Protein AF-L8PD02-F1 (afdb_monomer_lite)

Sequence (165 aa):
MGPILPDPQAPAVPRAPHFVEQKRDGHPTTLGAASGAVAGLGALVIGLAAGVIGTLLIGVFATATMTGGAEGLLHGGGLPQVGKQLVAVVAVAAYVFLVTYGIGKVVDRILGFRAGEEQEQTGLDLTVHAESAYDHGVLGHGAPVTATSSVPSSVPAPQKVKKQA

Secondary structure (DSSP, 8-state):
----PPPTT---------SSSS----S--HHHHHHHHHHHHHHHHHHHHHHHHHHHHHHHH--HHHHTS---GGGT--HHHHHHHHHHHHHHHHHHHHHHHHHHHHHHHHT-SSPPHHHHHH-HHHHHS---SS------S-S-------PPP----PPPP----

InterPro domains:
  IPR001905 Ammonium transporter [PTHR43029] (49-136)
  IPR024041 Ammonium transporter AmtB-like domain [PF00909] (44-134)
  IPR029020 Ammonium/urea transporter [G3DSA:1.10.3430.10] (36-142)

Organism: NCBI:txid1160705

Structure (mmCIF, N/CA/C/O backbone):
data_AF-L8PD02-F1
#
_entry.id   AF-L8PD02-F1
#
loop_
_atom_site.group_PDB
_atom_site.id
_atom_site.type_symbol
_atom_site.label_atom_id
_atom_site.label_alt_id
_atom_site.label_comp_id
_atom_site.label_asym_id
_atom_site.label_entity_id
_atom_site.label_seq_id
_atom_site.pdbx_PDB_ins_code
_atom_site.Cartn_x
_atom_site.Cartn_y
_atom_site.Cartn_z
_atom_site.occupancy
_atom_site.B_iso_or_equiv
_atom_site.auth_seq_id
_atom_site.auth_comp_id
_atom_site.auth_asym_id
_atom_site.auth_atom_id
_atom_site.pdbx_PDB_model_num
ATOM 1 N N . MET A 1 1 ? 25.983 -42.325 40.979 1.00 52.28 1 MET A N 1
ATOM 2 C CA . MET A 1 1 ? 25.455 -40.997 40.598 1.00 52.28 1 MET A CA 1
ATOM 3 C C . MET A 1 1 ? 25.918 -39.997 41.644 1.00 52.28 1 MET A C 1
ATOM 5 O O . MET A 1 1 ? 25.349 -39.966 42.724 1.00 52.28 1 MET A O 1
ATOM 9 N N . GLY A 1 2 ? 27.0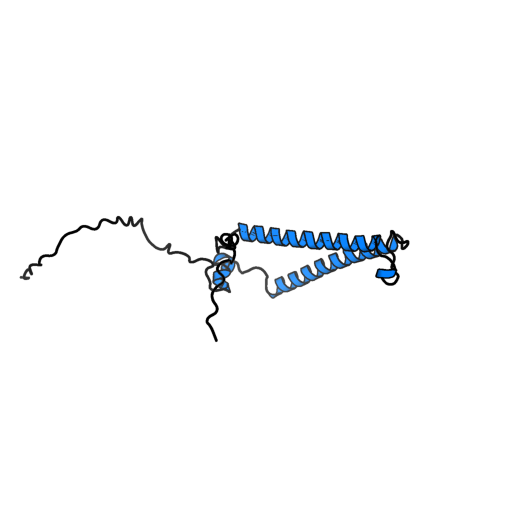30 -39.303 41.389 1.00 55.62 2 GLY A N 1
ATOM 10 C CA . GLY A 1 2 ? 27.553 -38.284 42.306 1.00 55.62 2 GLY A CA 1
ATOM 11 C C . GLY A 1 2 ? 26.839 -36.939 42.105 1.00 55.62 2 GLY A C 1
ATOM 12 O O . GLY A 1 2 ? 26.377 -36.682 40.992 1.00 55.62 2 GLY A O 1
ATOM 13 N N . PRO A 1 3 ? 26.716 -36.099 43.145 1.00 60.12 3 PRO A N 1
ATOM 14 C CA . PRO A 1 3 ? 26.108 -34.777 43.033 1.00 60.12 3 PRO A CA 1
ATOM 15 C C . PRO A 1 3 ? 26.985 -33.853 42.176 1.00 60.12 3 PRO A C 1
ATOM 17 O O . PRO A 1 3 ? 28.190 -33.742 42.393 1.00 60.12 3 PRO A O 1
ATOM 20 N N . ILE A 1 4 ? 26.368 -33.214 41.182 1.00 66.50 4 ILE A N 1
ATOM 21 C CA . ILE A 1 4 ? 26.998 -32.240 40.285 1.00 66.50 4 ILE A CA 1
ATOM 22 C C . ILE A 1 4 ? 27.331 -30.992 41.112 1.00 66.50 4 ILE A C 1
ATOM 24 O O . ILE A 1 4 ? 26.431 -30.324 41.620 1.00 66.50 4 ILE A O 1
ATOM 28 N N . LEU A 1 5 ? 28.621 -30.707 41.285 1.00 67.44 5 LEU A N 1
ATOM 29 C CA . LEU A 1 5 ? 29.104 -29.505 41.961 1.00 67.44 5 LEU A CA 1
ATOM 30 C C . LEU A 1 5 ? 28.867 -28.286 41.042 1.00 67.44 5 LEU A C 1
ATOM 32 O O . LEU A 1 5 ? 29.235 -28.359 39.868 1.00 67.44 5 LEU A O 1
ATOM 36 N N . PRO A 1 6 ? 28.256 -27.185 41.516 1.00 66.50 6 PRO A N 1
ATOM 37 C CA . PRO A 1 6 ? 28.093 -25.978 40.712 1.00 66.50 6 PRO A CA 1
ATOM 38 C C . PRO A 1 6 ? 29.453 -25.321 40.431 1.00 66.50 6 PRO A C 1
ATOM 40 O O . PRO A 1 6 ? 30.284 -25.184 41.328 1.00 66.50 6 PRO A O 1
ATOM 43 N N . ASP A 1 7 ? 29.668 -24.936 39.173 1.00 67.12 7 ASP A N 1
ATOM 44 C CA . ASP A 1 7 ? 30.895 -24.317 38.668 1.00 67.12 7 ASP A CA 1
ATOM 45 C C . ASP A 1 7 ? 31.157 -22.950 39.351 1.00 67.12 7 ASP A C 1
ATOM 47 O O . ASP A 1 7 ? 30.316 -22.050 39.254 1.00 67.12 7 ASP A O 1
ATOM 51 N N . PRO A 1 8 ? 32.292 -22.761 40.055 1.00 68.06 8 PRO A N 1
ATOM 52 C CA . PRO A 1 8 ? 32.606 -21.532 40.788 1.00 68.06 8 PRO A CA 1
ATOM 53 C C . PRO A 1 8 ? 33.051 -20.354 39.900 1.00 68.06 8 PRO A C 1
ATOM 55 O O . PRO A 1 8 ? 33.425 -19.312 40.439 1.00 68.06 8 PRO A O 1
ATOM 58 N N . GLN A 1 9 ? 33.049 -20.493 38.568 1.00 62.47 9 GLN A N 1
ATOM 59 C CA . GLN A 1 9 ? 33.562 -19.475 37.635 1.00 62.47 9 GLN A CA 1
ATOM 60 C C . GLN A 1 9 ? 32.537 -19.004 36.588 1.00 62.47 9 GLN A C 1
ATOM 62 O O . GLN A 1 9 ? 32.922 -18.432 35.568 1.00 62.47 9 GLN A O 1
ATOM 67 N N . ALA A 1 10 ? 31.231 -19.184 36.817 1.00 59.25 10 ALA A N 1
ATOM 68 C CA . ALA A 1 10 ? 30.231 -18.579 35.938 1.00 59.25 10 ALA A CA 1
ATOM 69 C C . ALA A 1 10 ? 30.314 -17.037 36.037 1.00 59.25 10 ALA A C 1
ATOM 71 O O . ALA A 1 10 ? 30.061 -16.486 37.114 1.00 59.25 10 ALA A O 1
ATOM 72 N N . PRO A 1 11 ? 30.667 -16.314 34.953 1.00 61.56 11 PRO A N 1
ATOM 73 C CA . PRO A 1 11 ? 30.726 -14.860 34.983 1.00 61.56 11 PRO A CA 1
ATOM 74 C C . PRO A 1 11 ? 29.336 -14.317 35.314 1.00 61.56 11 PRO A C 1
ATOM 76 O O . PRO A 1 11 ? 28.341 -14.705 34.699 1.00 61.56 11 PRO A O 1
ATOM 79 N N . ALA A 1 12 ? 29.265 -13.424 36.301 1.00 63.16 12 ALA A N 1
ATOM 80 C CA . ALA A 1 12 ? 28.044 -12.722 36.660 1.00 63.16 12 ALA A CA 1
ATOM 81 C C . ALA A 1 12 ? 27.591 -11.884 35.459 1.00 63.16 12 ALA A C 1
ATOM 83 O O . ALA A 1 12 ? 28.063 -10.769 35.265 1.00 63.16 12 ALA A O 1
ATOM 84 N N . VAL A 1 13 ? 26.708 -12.436 34.623 1.00 63.94 13 VAL A N 1
ATOM 85 C CA . VAL A 1 13 ? 26.063 -11.696 33.539 1.00 63.94 13 VAL A CA 1
ATOM 86 C C . VAL A 1 13 ? 25.201 -10.616 34.199 1.00 63.94 13 VAL A C 1
ATOM 88 O O . VAL A 1 13 ? 24.222 -10.966 34.870 1.00 63.94 13 VAL A O 1
ATOM 91 N N . PRO A 1 14 ? 25.520 -9.317 34.047 1.00 63.69 14 PRO A N 1
ATOM 92 C CA . PRO A 1 14 ? 24.643 -8.261 34.515 1.00 63.69 14 PRO A CA 1
ATOM 93 C C . PRO A 1 14 ? 23.396 -8.296 33.635 1.00 63.69 14 PRO A C 1
ATOM 95 O O . PRO A 1 14 ? 23.387 -7.827 32.497 1.00 63.69 14 PRO A O 1
ATOM 98 N N . ARG A 1 15 ? 22.333 -8.920 34.147 1.00 63.09 15 ARG A N 1
ATOM 99 C CA . ARG A 1 15 ? 21.015 -8.906 33.519 1.00 63.09 15 ARG A CA 1
ATOM 100 C C . ARG A 1 15 ? 20.469 -7.492 33.688 1.00 63.09 15 ARG A C 1
ATOM 102 O O . ARG A 1 15 ? 19.822 -7.185 34.683 1.00 63.09 15 ARG A O 1
ATOM 109 N N . ALA A 1 16 ? 20.834 -6.612 32.764 1.00 52.19 16 ALA A N 1
ATOM 110 C CA . ALA A 1 16 ? 20.419 -5.224 32.796 1.00 52.19 16 ALA A CA 1
ATOM 111 C C . ALA A 1 16 ? 18.889 -5.148 32.629 1.00 52.19 16 ALA A C 1
ATOM 113 O O . ALA A 1 16 ? 18.359 -5.632 31.623 1.00 52.19 16 ALA A O 1
ATOM 114 N N . PRO A 1 17 ? 18.152 -4.566 33.589 1.00 54.62 17 PRO A N 1
ATOM 115 C CA . PRO A 1 17 ? 16.719 -4.361 33.467 1.00 54.62 17 PRO A CA 1
ATOM 116 C C . PRO A 1 17 ? 16.459 -3.102 32.628 1.00 54.62 17 PRO A C 1
ATOM 118 O O . PRO A 1 17 ? 16.020 -2.084 33.145 1.00 54.62 17 PRO A O 1
ATOM 121 N N . HIS A 1 18 ? 16.740 -3.138 31.324 1.00 48.78 18 HIS A N 1
ATOM 122 C CA . HIS A 1 18 ? 16.383 -2.027 30.422 1.00 48.78 18 HIS A CA 1
ATOM 123 C C . HIS A 1 18 ? 15.032 -2.219 29.726 1.00 48.78 18 HIS A C 1
ATOM 125 O O . HIS A 1 18 ? 14.572 -1.333 29.018 1.00 48.78 18 HIS A O 1
ATOM 131 N N . PHE A 1 19 ? 14.365 -3.346 29.977 1.00 45.41 19 PHE A N 1
ATOM 132 C CA . PHE A 1 19 ? 12.998 -3.604 29.519 1.00 45.41 19 PHE A CA 1
ATOM 133 C C . PHE A 1 19 ? 11.935 -3.278 30.590 1.00 45.41 19 PHE A C 1
ATOM 135 O O . PHE A 1 19 ? 10.755 -3.546 30.397 1.00 45.41 19 PHE A O 1
ATOM 142 N N . VAL A 1 20 ? 12.344 -2.733 31.744 1.00 45.75 20 VAL A N 1
ATOM 143 C CA . VAL A 1 20 ? 11.503 -2.670 32.955 1.00 45.75 20 VAL A CA 1
ATOM 144 C C . VAL A 1 20 ? 10.598 -1.435 33.062 1.00 45.75 20 VAL A C 1
ATOM 146 O O . VAL A 1 20 ? 9.674 -1.470 33.859 1.00 45.75 20 VAL A O 1
ATOM 149 N N . GLU A 1 21 ? 10.722 -0.393 32.237 1.00 47.38 21 GLU A N 1
ATOM 150 C CA . GLU A 1 21 ? 10.014 0.869 32.537 1.00 47.38 21 GLU A CA 1
ATOM 151 C C . GLU A 1 21 ? 9.348 1.542 31.324 1.00 47.38 21 GLU A C 1
ATOM 153 O O . GLU A 1 21 ? 9.460 2.749 31.134 1.00 47.38 21 GLU A O 1
ATOM 158 N N . GLN A 1 22 ? 8.652 0.790 30.464 1.00 45.81 22 GLN A N 1
ATOM 159 C CA . GLN A 1 22 ? 7.885 1.405 29.364 1.00 45.81 22 GLN A CA 1
ATOM 160 C C . GLN A 1 22 ? 6.481 0.821 29.182 1.00 45.81 22 GLN A C 1
ATOM 162 O O . GLN A 1 22 ? 5.933 0.774 28.086 1.00 45.81 22 GLN A O 1
ATOM 167 N N . LYS A 1 23 ? 5.873 0.382 30.282 1.00 49.16 23 LYS A N 1
ATOM 168 C CA . LYS A 1 23 ? 4.425 0.167 30.357 1.00 49.16 23 LYS A CA 1
ATOM 169 C C . LYS A 1 23 ? 3.873 0.847 31.608 1.00 49.16 23 LYS A C 1
ATOM 171 O O . LYS A 1 23 ? 3.108 0.271 32.371 1.00 49.16 23 LYS A O 1
ATOM 176 N N . ARG A 1 24 ? 4.348 2.075 31.845 1.00 62.16 24 ARG A N 1
ATOM 177 C CA . ARG A 1 24 ? 3.670 3.029 32.716 1.00 62.16 24 ARG A CA 1
ATOM 178 C C . ARG A 1 24 ? 2.461 3.507 31.940 1.00 62.16 24 ARG A C 1
ATOM 180 O O . ARG A 1 24 ? 2.603 3.957 30.811 1.00 62.16 24 ARG A O 1
ATOM 187 N N . ASP A 1 25 ? 1.314 3.379 32.574 1.00 47.50 25 ASP A N 1
ATOM 188 C CA . ASP A 1 25 ? 0.051 3.955 32.164 1.00 47.50 25 ASP A CA 1
ATOM 189 C C . ASP A 1 25 ? -0.773 3.031 31.243 1.00 47.50 25 ASP A C 1
ATOM 191 O O . ASP A 1 25 ? -0.810 3.182 30.029 1.00 47.50 25 ASP A O 1
ATOM 195 N N . GLY A 1 26 ? -1.501 2.086 31.846 1.00 49.47 26 GLY A N 1
ATOM 196 C CA . GLY A 1 26 ? -2.585 1.319 31.215 1.00 49.47 26 GLY A CA 1
ATOM 197 C C . GLY A 1 26 ? -3.796 2.121 30.687 1.00 49.47 26 GLY A C 1
ATOM 198 O O . GLY A 1 26 ? -4.899 1.611 30.753 1.00 49.47 26 GLY A O 1
ATOM 199 N N . HIS A 1 27 ? -3.671 3.392 30.266 1.00 50.47 27 HIS A N 1
ATOM 200 C CA . HIS A 1 27 ? -4.781 4.281 29.822 1.00 50.47 27 HIS A CA 1
ATOM 201 C C . HIS A 1 27 ? -4.487 4.350 28.353 1.00 50.47 27 HIS A C 1
ATOM 203 O O . HIS A 1 27 ? -3.327 4.597 27.997 1.00 50.47 27 HIS A O 1
ATOM 209 N N . PRO A 1 28 ? -5.485 4.164 27.484 1.00 49.97 28 PRO A N 1
ATOM 210 C CA . PRO A 1 28 ? -5.362 4.625 26.118 1.00 49.97 28 PRO A CA 1
ATOM 211 C C . PRO A 1 28 ? -5.172 6.150 26.171 1.00 49.97 28 PRO A C 1
ATOM 213 O O . PRO A 1 28 ? -6.109 6.940 26.104 1.00 49.97 28 PRO A O 1
ATOM 216 N N . THR A 1 29 ? -3.930 6.576 26.396 1.00 65.56 29 THR A N 1
ATOM 217 C CA . THR A 1 29 ? -3.532 7.971 26.431 1.00 65.56 29 THR A CA 1
ATOM 218 C C . THR A 1 29 ? -3.585 8.472 24.998 1.00 65.56 29 THR A C 1
ATOM 220 O O . THR A 1 29 ? -3.207 7.774 24.052 1.00 65.56 29 THR A O 1
ATOM 223 N N . THR A 1 30 ? -4.019 9.714 24.814 1.00 64.31 30 THR A N 1
ATOM 224 C CA . THR A 1 30 ? -3.975 10.400 23.515 1.00 64.31 30 THR A CA 1
ATOM 225 C C . THR A 1 30 ? -2.575 10.370 22.895 1.00 64.31 30 THR A C 1
ATOM 227 O O . THR A 1 30 ? -2.449 10.354 21.674 1.00 64.31 30 THR A O 1
ATOM 230 N N . LEU A 1 31 ? -1.524 10.272 23.719 1.00 66.50 31 LEU A N 1
ATOM 231 C CA . LEU A 1 31 ? -0.139 10.087 23.290 1.00 66.50 31 LEU A CA 1
ATOM 232 C C . LEU A 1 31 ? 0.125 8.692 22.694 1.00 66.50 31 LEU A C 1
ATOM 234 O O . LEU A 1 31 ? 0.811 8.594 21.681 1.00 66.50 31 LEU A O 1
ATOM 238 N N . GLY A 1 32 ? -0.441 7.628 23.270 1.00 69.50 32 GLY A N 1
ATOM 239 C CA . GLY A 1 32 ? -0.372 6.270 22.723 1.00 69.50 32 GLY A CA 1
ATOM 240 C C . GLY A 1 32 ? -1.157 6.124 21.417 1.00 69.50 32 GLY A C 1
ATOM 241 O O . GLY A 1 32 ? -0.636 5.572 20.449 1.00 69.50 32 GLY A O 1
ATOM 242 N N . ALA A 1 33 ? -2.361 6.702 21.346 1.00 71.94 33 ALA A N 1
ATOM 243 C CA . ALA A 1 33 ? -3.156 6.740 20.115 1.00 71.94 33 ALA A CA 1
ATOM 244 C C . ALA A 1 33 ? -2.453 7.540 19.001 1.00 71.94 33 ALA A C 1
ATOM 246 O O . ALA A 1 33 ? -2.336 7.070 17.867 1.00 71.94 33 ALA A O 1
ATOM 247 N N . ALA A 1 34 ? -1.910 8.718 19.328 1.00 76.50 34 ALA A N 1
ATOM 248 C CA . ALA A 1 34 ? -1.142 9.525 18.383 1.00 76.50 34 ALA A CA 1
ATOM 249 C C . ALA A 1 34 ? 0.164 8.831 17.955 1.00 76.50 34 ALA A C 1
ATOM 251 O O . ALA A 1 34 ? 0.486 8.804 16.768 1.00 76.50 34 ALA A O 1
ATOM 252 N N . SER A 1 35 ? 0.901 8.223 18.890 1.00 77.94 35 SER A N 1
ATOM 253 C CA . SER A 1 35 ? 2.139 7.497 18.587 1.00 77.94 35 SER A CA 1
ATOM 254 C C . SER A 1 35 ? 1.879 6.253 17.737 1.00 77.94 35 SER A C 1
ATOM 256 O O . SER A 1 35 ? 2.631 6.008 16.797 1.00 77.94 35 SER A O 1
ATOM 258 N N . GLY A 1 36 ? 0.790 5.520 17.985 1.00 78.56 36 GLY A N 1
ATOM 259 C CA . GLY A 1 36 ? 0.370 4.384 17.164 1.00 78.56 36 GLY A CA 1
ATOM 260 C C . GLY A 1 36 ? 0.028 4.788 15.728 1.00 78.56 36 GLY A C 1
ATOM 261 O O . GLY A 1 36 ? 0.476 4.132 14.787 1.00 78.56 36 GLY A O 1
ATOM 262 N N . ALA A 1 37 ? -0.679 5.909 15.543 1.00 82.62 37 ALA A N 1
ATOM 263 C CA . ALA A 1 37 ? -0.948 6.460 14.213 1.00 82.62 37 ALA A CA 1
ATOM 264 C C . ALA A 1 37 ? 0.350 6.853 13.482 1.00 82.62 37 ALA A C 1
ATOM 266 O O . ALA A 1 37 ? 0.521 6.531 12.305 1.00 82.62 37 ALA A O 1
ATOM 267 N N . VAL A 1 38 ? 1.298 7.483 14.184 1.00 84.31 38 VAL A N 1
ATOM 268 C CA . VAL A 1 38 ? 2.611 7.852 13.625 1.00 84.31 38 VAL A CA 1
ATOM 269 C C . VAL A 1 38 ? 3.455 6.615 13.306 1.00 84.31 38 VAL A C 1
ATOM 271 O O . VAL A 1 38 ? 4.083 6.566 12.249 1.00 84.31 38 VAL A O 1
ATOM 274 N N . ALA A 1 39 ? 3.448 5.597 14.167 1.00 83.88 39 ALA A N 1
ATOM 275 C CA . ALA A 1 39 ? 4.175 4.349 13.952 1.00 83.88 39 ALA A CA 1
ATOM 276 C C . ALA A 1 39 ? 3.613 3.569 12.753 1.00 83.88 39 ALA A C 1
ATOM 278 O O . ALA A 1 39 ? 4.379 3.119 11.899 1.00 83.88 39 ALA A O 1
ATOM 279 N N . GLY A 1 40 ? 2.284 3.468 12.645 1.00 82.81 40 GLY A N 1
ATOM 280 C CA . GLY A 1 40 ? 1.613 2.842 11.504 1.00 82.81 40 GLY A CA 1
ATOM 281 C C . GLY A 1 40 ? 1.894 3.574 10.192 1.00 82.81 40 GLY A C 1
ATOM 282 O O . GLY A 1 40 ? 2.238 2.943 9.190 1.00 82.81 40 GLY A O 1
ATOM 283 N N . LEU A 1 41 ? 1.838 4.910 10.207 1.00 87.75 41 LEU A N 1
ATOM 284 C CA . LEU A 1 41 ? 2.192 5.725 9.046 1.00 87.75 41 LEU A CA 1
ATOM 285 C C . LEU A 1 41 ? 3.672 5.551 8.669 1.00 87.75 41 LEU A C 1
ATOM 287 O O . LEU A 1 41 ? 3.987 5.386 7.493 1.00 87.75 41 LEU A O 1
ATOM 291 N N . GLY A 1 42 ? 4.573 5.521 9.654 1.00 88.50 42 GLY A N 1
ATOM 292 C CA . GLY A 1 42 ? 6.004 5.302 9.439 1.00 88.50 42 GLY A CA 1
ATOM 293 C C . GLY A 1 42 ? 6.308 3.953 8.785 1.00 88.50 42 GLY A C 1
ATOM 294 O O . GLY A 1 42 ? 7.061 3.895 7.812 1.00 88.50 42 GLY A O 1
ATOM 295 N N . ALA A 1 43 ? 5.677 2.875 9.255 1.00 88.31 43 ALA A N 1
ATOM 296 C CA . ALA A 1 43 ? 5.841 1.542 8.676 1.00 88.31 43 ALA A CA 1
ATOM 297 C C . ALA A 1 43 ? 5.345 1.475 7.221 1.00 88.31 43 ALA A C 1
ATOM 299 O O . ALA A 1 43 ? 6.028 0.915 6.359 1.00 88.31 43 ALA A O 1
ATOM 300 N N . LEU A 1 44 ? 4.196 2.098 6.929 1.00 89.81 44 LEU A N 1
ATOM 301 C CA . LEU A 1 44 ? 3.661 2.187 5.570 1.00 89.81 44 LEU A CA 1
ATOM 302 C C . LEU A 1 44 ? 4.608 2.955 4.642 1.00 89.81 44 LEU A C 1
ATOM 304 O O . LEU A 1 44 ? 4.889 2.496 3.536 1.00 89.81 44 LEU A O 1
ATOM 308 N N . VAL A 1 45 ? 5.128 4.099 5.095 1.00 92.19 45 VAL A N 1
ATOM 309 C CA . VAL A 1 45 ? 6.057 4.925 4.311 1.00 92.19 45 VAL A CA 1
ATOM 310 C C . VAL A 1 45 ? 7.309 4.133 3.944 1.00 92.19 45 VAL A C 1
ATOM 312 O O . VAL A 1 45 ? 7.705 4.133 2.779 1.00 92.19 45 VAL A O 1
ATOM 315 N N . ILE A 1 46 ? 7.900 3.415 4.902 1.00 93.44 46 ILE A N 1
ATOM 316 C CA . ILE A 1 46 ? 9.102 2.608 4.657 1.00 93.44 46 ILE A CA 1
ATOM 317 C C . ILE A 1 46 ? 8.797 1.468 3.680 1.00 93.44 46 ILE A C 1
ATOM 319 O O . ILE A 1 46 ? 9.542 1.278 2.720 1.00 93.44 46 ILE A O 1
ATOM 323 N N . GLY A 1 47 ? 7.695 0.740 3.884 1.00 91.69 47 GLY A N 1
ATOM 324 C CA . GLY A 1 47 ? 7.309 -0.372 3.014 1.00 91.69 47 GLY A CA 1
ATOM 325 C C . GLY A 1 47 ? 7.039 0.065 1.573 1.00 91.69 47 GLY A C 1
ATOM 326 O O . GLY A 1 47 ? 7.538 -0.557 0.633 1.00 91.69 47 GLY A O 1
ATOM 327 N N . LEU A 1 48 ? 6.307 1.168 1.385 1.00 89.88 48 LEU A N 1
ATOM 328 C CA . LEU A 1 48 ? 6.015 1.707 0.056 1.00 89.88 48 LEU A CA 1
ATOM 329 C C . LEU A 1 48 ? 7.271 2.262 -0.620 1.00 89.88 48 LEU A C 1
ATOM 331 O O . LEU A 1 48 ? 7.520 1.948 -1.783 1.00 89.88 48 LEU A O 1
ATOM 335 N N . ALA A 1 49 ? 8.089 3.040 0.092 1.00 92.38 49 ALA A N 1
ATOM 336 C CA . ALA A 1 49 ? 9.320 3.590 -0.469 1.00 92.38 49 ALA A CA 1
ATOM 337 C C . ALA A 1 49 ? 10.300 2.478 -0.872 1.00 92.38 49 ALA A C 1
ATOM 339 O O . ALA A 1 49 ? 10.796 2.477 -2.000 1.00 92.38 49 ALA A O 1
ATOM 340 N N . ALA A 1 50 ? 10.529 1.494 0.004 1.00 93.56 50 ALA A N 1
ATOM 341 C CA . ALA A 1 50 ? 11.401 0.359 -0.288 1.00 93.56 50 ALA A CA 1
ATOM 342 C C . ALA A 1 50 ? 10.873 -0.481 -1.462 1.00 93.56 50 ALA A C 1
ATOM 344 O O . ALA A 1 50 ? 11.649 -0.868 -2.336 1.00 93.56 50 ALA A O 1
ATOM 345 N N . GLY A 1 51 ? 9.557 -0.710 -1.529 1.00 90.94 51 GLY A N 1
ATOM 346 C CA . GLY A 1 51 ? 8.924 -1.450 -2.621 1.00 90.94 51 GLY A CA 1
ATOM 347 C C . GLY A 1 51 ? 9.050 -0.748 -3.975 1.00 90.94 51 GLY A C 1
ATOM 348 O O . GLY A 1 51 ? 9.446 -1.376 -4.960 1.00 90.94 51 GLY A O 1
ATOM 349 N N . VAL A 1 52 ? 8.772 0.559 -4.035 1.00 93.38 52 VAL A N 1
ATOM 350 C CA . VAL A 1 52 ? 8.885 1.351 -5.273 1.00 93.38 52 VAL A CA 1
ATOM 351 C C . VAL A 1 52 ? 10.335 1.407 -5.744 1.00 93.38 52 VAL A C 1
ATOM 353 O O . VAL A 1 52 ? 10.614 1.106 -6.905 1.00 93.38 52 VAL A O 1
ATOM 356 N N . ILE A 1 53 ? 11.266 1.738 -4.844 1.00 94.06 53 ILE A N 1
ATOM 357 C CA . ILE A 1 53 ? 12.692 1.826 -5.177 1.00 94.06 53 ILE A CA 1
ATOM 358 C C . ILE A 1 53 ? 13.212 0.461 -5.640 1.00 94.06 53 ILE A C 1
ATOM 360 O O . ILE A 1 53 ? 13.842 0.381 -6.693 1.00 94.06 53 ILE A O 1
ATOM 364 N N . GLY A 1 54 ? 12.899 -0.619 -4.919 1.00 90.50 54 GLY A N 1
ATOM 365 C CA . GLY A 1 54 ? 13.304 -1.974 -5.298 1.00 90.50 54 GLY A CA 1
ATOM 366 C C . GLY A 1 54 ? 12.783 -2.378 -6.679 1.00 90.50 54 GLY A C 1
ATOM 367 O O . GLY A 1 54 ? 13.545 -2.863 -7.512 1.00 90.50 54 GLY A O 1
ATOM 368 N N . THR A 1 55 ? 11.509 -2.101 -6.964 1.00 91.44 55 THR A N 1
ATOM 369 C CA . THR A 1 55 ? 10.885 -2.438 -8.254 1.00 91.44 55 THR A CA 1
ATOM 370 C C . THR A 1 55 ? 11.505 -1.654 -9.415 1.00 91.44 55 THR A C 1
ATOM 372 O O . THR A 1 55 ? 11.773 -2.212 -10.481 1.00 91.44 55 THR A O 1
ATOM 375 N N . LEU A 1 56 ? 11.819 -0.371 -9.211 1.00 90.25 56 LEU A N 1
ATOM 376 C CA . LEU A 1 56 ? 12.509 0.439 -10.218 1.00 90.25 56 LEU A CA 1
ATOM 377 C C . LEU A 1 56 ? 13.951 -0.029 -10.450 1.00 90.25 56 LEU A C 1
ATOM 379 O O . LEU A 1 56 ? 14.393 -0.083 -11.600 1.00 90.25 56 LEU A O 1
ATOM 383 N N . LEU A 1 57 ? 14.666 -0.432 -9.395 1.00 90.25 57 LEU A N 1
ATOM 384 C CA . LEU A 1 57 ? 16.018 -0.985 -9.516 1.00 90.25 57 LEU A CA 1
ATOM 385 C C . LEU A 1 57 ? 16.039 -2.283 -10.330 1.00 90.25 57 LEU A C 1
ATOM 387 O O . LEU A 1 57 ? 16.969 -2.476 -11.110 1.00 90.25 57 LEU A O 1
ATOM 391 N N . ILE A 1 58 ? 14.999 -3.120 -10.248 1.00 88.62 58 ILE A N 1
ATOM 392 C CA . ILE A 1 58 ? 14.855 -4.294 -11.129 1.00 88.62 58 ILE A CA 1
ATOM 393 C C . ILE A 1 58 ? 14.788 -3.856 -12.599 1.00 88.62 58 ILE A C 1
ATOM 395 O O . ILE A 1 58 ? 15.420 -4.465 -13.456 1.00 88.62 58 ILE A O 1
ATOM 399 N N . GLY A 1 59 ? 14.086 -2.765 -12.910 1.00 85.00 59 GLY A N 1
ATOM 400 C CA . GLY A 1 59 ? 14.023 -2.225 -14.273 1.00 85.00 59 GLY A CA 1
ATOM 401 C C . GLY A 1 59 ? 15.382 -1.772 -14.820 1.00 85.00 59 GLY A C 1
ATOM 402 O O . GLY A 1 59 ? 15.617 -1.841 -16.026 1.00 85.00 59 GLY A O 1
ATOM 403 N N . VAL A 1 60 ? 16.288 -1.339 -13.942 1.00 87.50 60 VAL A N 1
ATOM 404 C CA . VAL A 1 60 ? 17.617 -0.827 -14.308 1.00 87.50 60 VAL A CA 1
ATOM 405 C C . VAL A 1 60 ? 18.664 -1.942 -14.361 1.00 87.50 60 VAL A C 1
ATOM 407 O O . VAL A 1 60 ? 19.413 -2.034 -15.335 1.00 87.50 60 VAL A O 1
ATOM 410 N N . PHE A 1 61 ? 18.698 -2.799 -13.340 1.00 88.06 61 PHE A N 1
ATOM 411 C CA . PHE A 1 61 ? 19.768 -3.772 -13.106 1.00 88.06 61 PHE A CA 1
ATOM 412 C C . PHE A 1 61 ? 19.417 -5.214 -13.484 1.00 88.06 61 PHE A C 1
ATOM 414 O O . PHE A 1 61 ? 20.283 -6.072 -13.360 1.00 88.06 61 PHE A O 1
ATOM 421 N N . ALA A 1 62 ? 18.201 -5.514 -13.953 1.00 85.75 62 ALA A N 1
ATOM 422 C CA . ALA A 1 62 ? 17.862 -6.872 -14.384 1.00 85.75 62 ALA A CA 1
ATOM 423 C C . ALA A 1 62 ? 18.860 -7.414 -15.426 1.00 85.75 62 ALA A C 1
ATOM 425 O O . ALA A 1 62 ? 19.250 -6.707 -16.354 1.00 85.75 62 ALA A O 1
ATOM 426 N N . THR A 1 63 ? 19.231 -8.684 -15.294 1.00 83.44 63 THR A N 1
ATOM 427 C CA . THR A 1 63 ? 20.112 -9.394 -16.231 1.00 83.44 63 THR A CA 1
ATOM 428 C C . THR A 1 63 ? 19.408 -10.662 -16.698 1.00 83.44 63 THR A C 1
ATOM 430 O O . THR A 1 63 ? 18.801 -11.359 -15.880 1.00 83.44 63 THR A O 1
ATOM 433 N N . ALA A 1 64 ? 19.521 -10.999 -17.987 1.00 80.00 64 ALA A N 1
ATOM 434 C CA . ALA A 1 64 ? 18.849 -12.153 -18.590 1.00 80.00 64 ALA A CA 1
ATOM 435 C C . ALA A 1 64 ? 19.096 -13.480 -17.849 1.00 80.00 64 ALA A C 1
ATOM 437 O O . ALA A 1 64 ? 18.196 -14.315 -17.774 1.00 80.00 64 ALA A O 1
ATOM 438 N N . THR A 1 65 ? 20.282 -13.658 -17.261 1.00 82.81 65 THR A N 1
ATOM 439 C CA . THR A 1 65 ? 20.662 -14.854 -16.493 1.00 82.81 65 THR A CA 1
ATOM 440 C C . THR A 1 65 ? 19.868 -15.030 -15.199 1.00 82.81 65 THR A C 1
ATOM 442 O O . THR A 1 65 ? 19.697 -16.158 -14.749 1.00 82.81 65 THR A O 1
ATOM 445 N N . MET A 1 66 ? 19.368 -13.941 -14.607 1.00 80.00 66 MET A N 1
ATOM 446 C CA . MET A 1 66 ? 18.590 -13.972 -13.362 1.00 80.00 66 MET A CA 1
ATOM 447 C C . MET A 1 66 ? 17.081 -13.912 -13.595 1.00 80.00 66 MET A C 1
ATOM 449 O O . MET A 1 66 ? 16.310 -14.378 -12.762 1.00 80.00 66 MET A O 1
ATOM 453 N N . THR A 1 67 ? 16.650 -13.343 -14.718 1.00 79.38 67 THR A N 1
ATOM 454 C CA . THR A 1 67 ? 15.232 -13.093 -15.021 1.00 79.38 67 THR A CA 1
ATOM 455 C C . THR A 1 67 ? 14.656 -14.016 -16.095 1.00 79.38 67 THR A C 1
ATOM 457 O O . THR A 1 67 ? 13.472 -13.911 -16.406 1.00 79.38 67 THR A O 1
ATOM 460 N N . GLY A 1 68 ? 15.470 -14.897 -16.688 1.00 79.19 68 GLY A N 1
ATOM 461 C CA . GLY A 1 68 ? 15.038 -15.793 -17.765 1.00 79.19 68 GLY A CA 1
ATOM 462 C C . GLY A 1 68 ? 14.874 -15.097 -19.121 1.00 79.19 68 GLY A C 1
ATOM 463 O O . GLY A 1 68 ? 14.051 -15.522 -19.926 1.00 79.19 68 GLY A O 1
ATOM 464 N N . GLY A 1 69 ? 15.639 -14.027 -19.370 1.00 76.50 69 GLY A N 1
ATOM 465 C CA . GLY A 1 69 ? 15.685 -13.327 -20.663 1.00 76.50 69 GLY A CA 1
ATOM 466 C C . GLY A 1 69 ? 15.265 -11.855 -20.641 1.00 76.50 69 GLY A C 1
ATOM 467 O O . GLY A 1 69 ? 15.451 -11.161 -21.635 1.00 76.50 69 GLY A O 1
ATOM 468 N N . ALA A 1 70 ? 14.726 -11.344 -19.530 1.00 79.25 70 ALA A N 1
ATOM 469 C CA . ALA A 1 70 ? 14.354 -9.934 -19.424 1.00 79.25 70 ALA A CA 1
ATOM 470 C C . ALA A 1 70 ? 15.540 -9.076 -18.953 1.00 79.25 70 ALA A C 1
ATOM 472 O O . ALA A 1 70 ? 15.954 -9.149 -17.795 1.00 79.25 70 ALA A O 1
ATOM 473 N N . GLU A 1 71 ? 16.075 -8.238 -19.834 1.00 85.75 71 GLU A N 1
ATOM 474 C CA . GLU A 1 71 ? 17.222 -7.382 -19.525 1.00 85.75 71 GLU A CA 1
ATOM 475 C C . GLU A 1 71 ? 16.787 -5.995 -19.056 1.00 85.75 71 GLU A C 1
ATOM 477 O O . GLU A 1 71 ? 15.841 -5.397 -19.569 1.00 85.75 71 GLU A O 1
ATOM 482 N N . GLY A 1 72 ? 17.481 -5.492 -18.044 1.00 84.19 72 GLY A N 1
ATOM 483 C CA . GLY A 1 72 ? 17.337 -4.145 -17.522 1.00 84.19 72 GLY A CA 1
ATOM 484 C C . GLY A 1 72 ? 18.072 -3.125 -18.379 1.00 84.19 72 GLY A C 1
ATOM 485 O O . GLY A 1 72 ? 18.834 -3.462 -19.290 1.00 84.19 72 GLY A O 1
ATOM 486 N N . LEU A 1 73 ? 17.854 -1.853 -18.052 1.00 85.38 73 LEU A N 1
ATOM 487 C CA . LEU A 1 73 ? 18.374 -0.723 -18.817 1.00 85.38 73 LEU A CA 1
ATOM 488 C C . LEU A 1 73 ? 19.898 -0.772 -19.024 1.00 85.38 73 LEU A C 1
ATOM 490 O O . LEU A 1 73 ? 20.366 -0.455 -20.114 1.00 85.38 73 LEU A O 1
ATOM 494 N N . LEU A 1 74 ? 20.663 -1.192 -18.010 1.00 85.94 74 LEU A N 1
ATOM 495 C CA . LEU A 1 74 ? 22.132 -1.237 -18.070 1.00 85.94 74 LEU A CA 1
ATOM 496 C C . LEU A 1 74 ? 22.695 -2.487 -18.761 1.00 85.94 74 LEU A C 1
ATOM 498 O O . LEU A 1 74 ? 23.875 -2.511 -19.094 1.00 85.94 74 LEU A O 1
ATOM 502 N N . HIS A 1 75 ? 21.865 -3.506 -18.993 1.00 82.25 75 HIS A N 1
ATOM 503 C CA . HIS A 1 75 ? 22.279 -4.779 -19.592 1.00 82.25 75 HIS A CA 1
ATOM 504 C C . HIS A 1 75 ? 21.873 -4.917 -21.066 1.00 82.25 75 HIS A C 1
ATOM 506 O O . HIS A 1 75 ? 22.071 -5.976 -21.640 1.00 82.25 75 HIS A O 1
ATOM 512 N N . GLY A 1 76 ? 21.336 -3.858 -21.687 1.00 77.88 76 GLY A N 1
ATOM 513 C CA . GLY A 1 76 ? 20.976 -3.844 -23.112 1.00 77.88 76 GLY A CA 1
ATOM 514 C C . GLY A 1 76 ? 19.478 -3.969 -23.409 1.00 77.88 76 GLY A C 1
ATOM 515 O O . GLY A 1 76 ? 19.070 -3.735 -24.544 1.00 77.88 76 GLY A O 1
ATOM 516 N N . GLY A 1 77 ? 18.633 -4.217 -22.401 1.00 78.12 77 GLY A N 1
ATOM 517 C CA . GLY A 1 77 ? 17.179 -4.360 -22.580 1.00 78.12 77 GLY A CA 1
ATOM 518 C C . GLY A 1 77 ? 16.412 -3.055 -22.846 1.00 78.12 77 GLY A C 1
ATOM 519 O O . GLY A 1 77 ? 15.241 -3.084 -23.231 1.00 78.12 77 GLY A O 1
ATOM 520 N N . GLY A 1 78 ? 17.066 -1.901 -22.673 1.00 81.62 78 GLY A N 1
ATOM 521 C CA . GLY A 1 78 ? 16.524 -0.581 -23.007 1.00 81.62 78 GLY A CA 1
ATOM 522 C C . GLY A 1 78 ? 15.406 -0.075 -22.080 1.00 81.62 78 GLY A C 1
ATOM 523 O O . GLY A 1 78 ? 15.085 -0.652 -21.041 1.00 81.62 78 GLY A O 1
ATOM 524 N N . LEU A 1 79 ? 14.786 1.045 -22.471 1.00 82.12 79 LEU A N 1
ATOM 525 C CA . LEU A 1 79 ? 13.686 1.694 -21.737 1.00 82.12 79 LEU A CA 1
ATOM 526 C C . LEU A 1 79 ? 12.393 0.861 -21.562 1.00 82.12 79 LEU A C 1
ATOM 528 O O . LEU A 1 79 ? 11.691 1.103 -20.574 1.00 82.12 79 LEU A O 1
ATOM 532 N N . PRO A 1 80 ? 12.046 -0.119 -22.428 1.00 84.31 80 PRO A N 1
ATOM 533 C CA . PRO A 1 80 ? 10.827 -0.910 -22.253 1.00 84.31 80 PRO A CA 1
ATOM 534 C C . PRO A 1 80 ? 10.750 -1.653 -20.915 1.00 84.31 80 PRO A C 1
ATOM 536 O O . PRO A 1 80 ? 9.658 -1.799 -20.3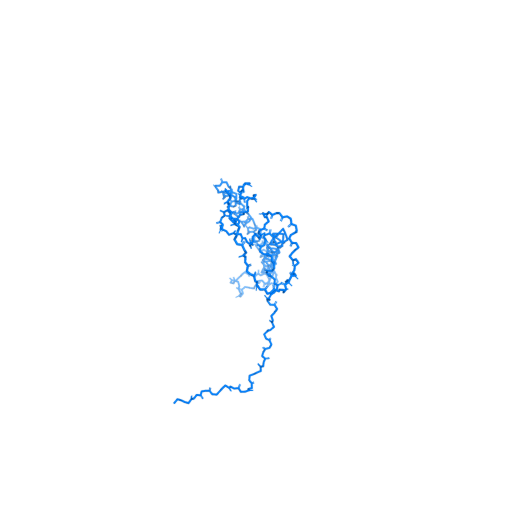65 1.00 84.31 80 PRO A O 1
ATOM 539 N N . GLN A 1 81 ? 11.881 -2.106 -20.365 1.00 83.00 81 GLN A N 1
ATOM 540 C CA . GLN A 1 81 ? 11.892 -2.829 -19.093 1.00 83.00 81 GLN A CA 1
ATOM 541 C C . GLN A 1 81 ? 11.586 -1.909 -17.904 1.00 83.00 81 GLN A C 1
ATOM 543 O O . GLN A 1 81 ? 10.776 -2.263 -17.048 1.00 83.00 81 GLN A O 1
ATOM 548 N N . VAL A 1 82 ? 12.152 -0.700 -17.881 1.00 86.69 82 VAL A N 1
ATOM 549 C CA . VAL A 1 82 ? 11.840 0.316 -16.859 1.00 86.69 82 VAL A CA 1
ATOM 550 C C . VAL A 1 82 ? 10.373 0.743 -16.953 1.00 86.69 82 VAL A C 1
ATOM 552 O O . VAL A 1 82 ? 9.697 0.849 -15.932 1.00 86.69 82 VAL A O 1
ATOM 555 N N . GLY A 1 83 ? 9.850 0.905 -18.174 1.00 86.25 83 GLY A N 1
ATOM 556 C CA . GLY A 1 83 ? 8.439 1.224 -18.402 1.00 86.25 83 GLY A CA 1
ATOM 557 C C . GLY A 1 83 ? 7.487 0.166 -17.835 1.00 86.25 83 GLY A C 1
ATOM 558 O O . GLY A 1 83 ? 6.524 0.511 -17.153 1.00 86.25 83 GLY A O 1
ATOM 559 N N . LYS A 1 84 ? 7.782 -1.126 -18.036 1.00 89.75 84 LYS A N 1
ATOM 560 C CA . LYS A 1 84 ? 6.992 -2.228 -17.453 1.00 89.75 84 LYS A CA 1
ATOM 561 C C . LYS A 1 84 ? 6.986 -2.188 -15.925 1.00 89.75 84 LYS A C 1
ATOM 563 O O . LYS A 1 84 ? 5.932 -2.380 -15.326 1.00 89.75 84 LYS A O 1
ATOM 568 N N . GLN A 1 85 ? 8.130 -1.905 -15.300 1.00 91.69 85 GLN A N 1
ATOM 569 C CA . GLN A 1 85 ? 8.216 -1.791 -13.841 1.00 91.69 85 GLN A CA 1
ATOM 570 C C . GLN A 1 85 ? 7.440 -0.583 -13.310 1.00 91.69 85 GLN A C 1
ATOM 572 O O . GLN A 1 85 ? 6.757 -0.693 -12.296 1.00 91.69 85 GLN A O 1
ATOM 577 N N . LEU A 1 86 ? 7.461 0.547 -14.020 1.00 91.88 86 LEU A N 1
ATOM 578 C CA . LEU A 1 86 ? 6.663 1.715 -13.647 1.00 91.88 86 LEU A CA 1
ATOM 579 C C . LEU A 1 86 ? 5.158 1.415 -13.703 1.00 91.88 86 LEU A C 1
ATOM 581 O O . LEU A 1 86 ? 4.428 1.736 -12.765 1.00 91.88 86 LEU A O 1
ATOM 585 N N . VAL A 1 87 ? 4.699 0.756 -14.771 1.00 93.62 87 VAL A N 1
ATOM 586 C CA . VAL A 1 87 ? 3.299 0.318 -14.891 1.00 93.62 87 VAL A CA 1
ATOM 587 C C . VAL A 1 87 ? 2.942 -0.661 -13.775 1.00 93.62 87 VAL A C 1
ATOM 589 O O . VAL A 1 87 ? 1.872 -0.529 -13.185 1.00 93.62 87 VAL A O 1
ATOM 592 N N . ALA A 1 88 ? 3.835 -1.596 -13.437 1.00 92.44 88 ALA A N 1
ATOM 593 C CA . ALA A 1 88 ? 3.624 -2.527 -12.333 1.00 92.44 88 ALA A CA 1
ATOM 594 C C . ALA A 1 88 ? 3.457 -1.795 -10.991 1.00 92.44 88 ALA A C 1
ATOM 596 O O . ALA A 1 88 ? 2.501 -2.071 -10.269 1.00 92.44 88 ALA A O 1
ATOM 597 N N . VAL A 1 89 ? 4.317 -0.817 -10.687 1.00 94.75 89 VAL A N 1
ATOM 598 C CA . VAL A 1 89 ? 4.211 -0.002 -9.464 1.00 94.75 89 VAL A CA 1
ATOM 599 C C . VAL A 1 89 ? 2.865 0.719 -9.395 1.00 94.75 89 VAL A C 1
ATOM 601 O O . VAL A 1 89 ? 2.186 0.649 -8.372 1.00 94.75 89 VAL A O 1
ATOM 604 N N . VAL A 1 90 ? 2.452 1.379 -10.480 1.00 94.75 90 VAL A N 1
ATOM 605 C CA . VAL A 1 90 ? 1.175 2.108 -10.524 1.00 94.75 90 VAL A CA 1
ATOM 606 C C . VAL A 1 90 ? -0.011 1.153 -10.397 1.00 94.75 90 VAL A C 1
ATOM 608 O O . VAL A 1 90 ? -0.941 1.435 -9.643 1.00 94.75 90 VAL A O 1
ATOM 611 N N . ALA A 1 91 ? 0.024 0.013 -11.089 1.00 96.00 91 ALA A N 1
ATOM 612 C CA . ALA A 1 91 ? -1.036 -0.987 -11.034 1.00 96.00 91 ALA A CA 1
ATOM 613 C C . ALA A 1 91 ? -1.190 -1.574 -9.624 1.00 96.00 91 ALA A C 1
ATOM 615 O O . ALA A 1 91 ? -2.310 -1.678 -9.127 1.00 96.00 91 ALA A O 1
ATOM 616 N N . VAL A 1 92 ? -0.081 -1.904 -8.955 1.00 94.88 92 VAL A N 1
ATOM 617 C CA . VAL A 1 92 ? -0.100 -2.405 -7.574 1.00 94.88 92 VAL A CA 1
ATOM 618 C C . VAL A 1 92 ? -0.581 -1.319 -6.614 1.00 94.88 92 VAL A C 1
ATOM 620 O O . VAL A 1 92 ? -1.460 -1.590 -5.802 1.00 94.88 92 VAL A O 1
ATOM 623 N N . ALA A 1 93 ? -0.079 -0.086 -6.723 1.00 92.25 93 ALA A N 1
ATOM 624 C CA . ALA A 1 93 ? -0.523 1.020 -5.875 1.00 92.25 93 ALA A CA 1
ATOM 625 C C . ALA A 1 93 ? -2.033 1.274 -6.013 1.00 92.25 93 ALA A C 1
ATOM 627 O O . ALA A 1 93 ? -2.735 1.389 -5.007 1.00 92.25 93 ALA A O 1
ATOM 628 N N . ALA A 1 94 ? -2.543 1.285 -7.248 1.00 95.31 94 ALA A N 1
ATOM 629 C CA . ALA A 1 94 ? -3.970 1.395 -7.518 1.00 95.31 94 ALA A CA 1
ATOM 630 C C . ALA A 1 94 ? -4.737 0.209 -6.922 1.00 95.31 94 ALA A C 1
ATOM 632 O O . ALA A 1 94 ? -5.714 0.416 -6.211 1.00 95.31 94 ALA A O 1
ATOM 633 N N . TYR A 1 95 ? -4.281 -1.025 -7.143 1.00 95.75 95 TYR A N 1
ATOM 634 C CA . TYR A 1 95 ? -4.933 -2.215 -6.602 1.00 95.75 95 TYR A CA 1
ATOM 635 C C . TYR A 1 95 ? -5.035 -2.173 -5.074 1.00 95.75 95 TYR A C 1
ATOM 637 O O . TYR A 1 95 ? -6.134 -2.288 -4.537 1.00 95.75 95 TYR A O 1
ATOM 645 N N . VAL A 1 96 ? -3.922 -1.955 -4.364 1.00 94.44 96 VAL A N 1
ATOM 646 C CA . VAL A 1 96 ? -3.924 -1.948 -2.892 1.00 94.44 96 VAL A CA 1
ATOM 647 C C . VAL A 1 96 ? -4.797 -0.812 -2.361 1.00 94.44 96 VAL A C 1
ATOM 649 O O . VAL A 1 96 ? -5.564 -1.034 -1.425 1.00 94.44 96 VAL A O 1
ATOM 652 N N . PHE A 1 97 ? -4.752 0.372 -2.979 1.00 93.50 97 PHE A N 1
ATOM 653 C CA . PHE A 1 97 ? -5.607 1.493 -2.595 1.00 93.50 97 PHE A CA 1
ATOM 654 C C . PHE A 1 97 ? -7.093 1.192 -2.823 1.00 93.50 97 PHE A C 1
ATOM 656 O O . PHE A 1 97 ? -7.880 1.279 -1.883 1.00 93.50 97 PHE A O 1
ATOM 663 N N . LEU A 1 98 ? -7.486 0.801 -4.040 1.00 97.12 98 LEU A N 1
ATOM 664 C CA . LEU A 1 98 ? -8.888 0.556 -4.390 1.00 97.12 98 LEU A CA 1
ATOM 665 C C . LEU A 1 98 ? -9.477 -0.625 -3.623 1.00 97.12 98 LEU A C 1
ATOM 667 O O . LEU A 1 98 ? -10.611 -0.534 -3.158 1.00 97.12 98 LEU A O 1
ATOM 671 N N . VAL A 1 99 ? -8.732 -1.720 -3.480 1.00 96.81 99 VAL A N 1
ATOM 672 C CA . VAL A 1 99 ? -9.217 -2.913 -2.779 1.00 96.81 99 VAL A CA 1
ATOM 673 C C . VAL A 1 99 ? -9.329 -2.644 -1.285 1.00 96.81 99 VAL A C 1
ATOM 675 O O . VAL A 1 99 ? -10.380 -2.914 -0.711 1.00 96.81 99 VAL A O 1
ATOM 678 N N . THR A 1 100 ? -8.311 -2.050 -0.656 1.00 93.75 100 THR A N 1
ATOM 679 C CA . THR A 1 100 ? -8.370 -1.732 0.782 1.00 93.75 100 THR A CA 1
ATOM 680 C C . THR A 1 100 ? -9.458 -0.702 1.071 1.00 93.75 100 THR A C 1
ATOM 682 O O . THR A 1 100 ? -10.234 -0.880 2.008 1.00 93.75 100 THR A O 1
ATOM 685 N N . TYR A 1 101 ? -9.581 0.337 0.238 1.00 94.31 101 TYR A N 1
ATOM 686 C CA . TYR A 1 101 ? -10.658 1.321 0.353 1.00 94.31 101 TYR A CA 1
ATOM 687 C C . TYR A 1 101 ? -12.036 0.686 0.140 1.00 94.31 101 TYR A C 1
ATOM 689 O O . TYR A 1 101 ? -12.963 0.958 0.898 1.00 94.31 101 TYR A O 1
ATOM 697 N N . GLY A 1 102 ? -12.175 -0.172 -0.871 1.00 95.19 102 GLY A N 1
ATOM 698 C CA . GLY A 1 102 ? -13.419 -0.862 -1.193 1.00 95.19 102 GLY A CA 1
ATOM 699 C C . GLY A 1 102 ? -13.868 -1.781 -0.063 1.00 95.19 102 GLY A C 1
ATOM 700 O O . GLY A 1 102 ? -14.995 -1.649 0.410 1.00 95.19 102 GLY A O 1
ATOM 701 N N . ILE A 1 103 ? 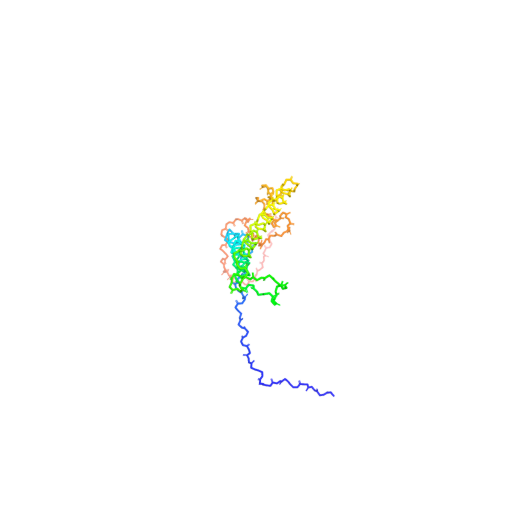-12.977 -2.652 0.420 1.00 94.00 103 ILE A N 1
ATOM 702 C CA . ILE A 1 103 ? -13.239 -3.523 1.573 1.00 94.00 103 IL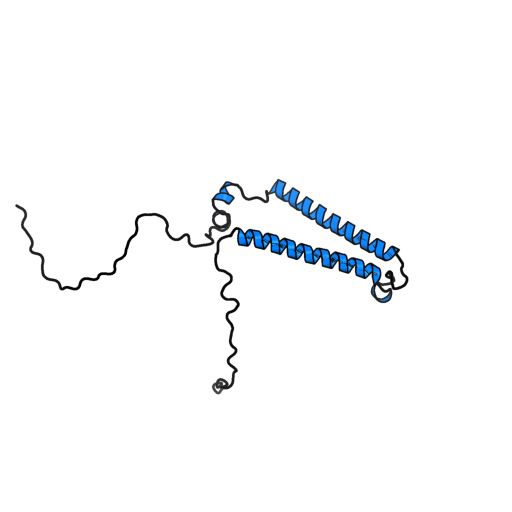E A CA 1
ATOM 703 C C . ILE A 1 103 ? -13.582 -2.670 2.787 1.00 94.00 103 ILE A C 1
ATOM 705 O O . ILE A 1 103 ? -14.609 -2.904 3.417 1.00 94.00 103 ILE A O 1
ATOM 709 N N . GLY A 1 104 ? -12.777 -1.648 3.079 1.00 91.75 104 GLY A N 1
ATOM 710 C CA . GLY A 1 104 ? -13.016 -0.777 4.219 1.00 91.75 104 GLY A CA 1
ATOM 711 C C . GLY A 1 104 ? -14.391 -0.111 4.160 1.00 91.75 104 GLY A C 1
ATOM 712 O O . GLY A 1 104 ? -15.133 -0.138 5.132 1.00 91.75 104 GLY A O 1
ATOM 713 N N . LYS A 1 105 ? -14.788 0.399 2.992 1.00 91.25 105 LYS A N 1
ATOM 714 C CA . LYS A 1 105 ? -16.096 1.033 2.783 1.00 91.25 105 LYS A CA 1
ATOM 715 C C . LYS A 1 105 ? -17.258 0.044 2.878 1.00 91.25 105 LYS A C 1
ATOM 717 O O . LYS A 1 105 ? -18.324 0.400 3.373 1.00 91.25 105 LYS A O 1
ATOM 722 N N . VAL A 1 106 ? -17.077 -1.179 2.381 1.00 94.06 106 VAL A N 1
ATOM 723 C CA . VAL A 1 106 ? -18.088 -2.240 2.490 1.00 94.06 106 VAL A CA 1
ATOM 724 C C . VAL A 1 106 ? -18.269 -2.640 3.949 1.00 94.06 106 VAL A C 1
ATOM 726 O O . VAL A 1 106 ? -19.401 -2.699 4.423 1.00 94.06 106 VAL A O 1
ATOM 729 N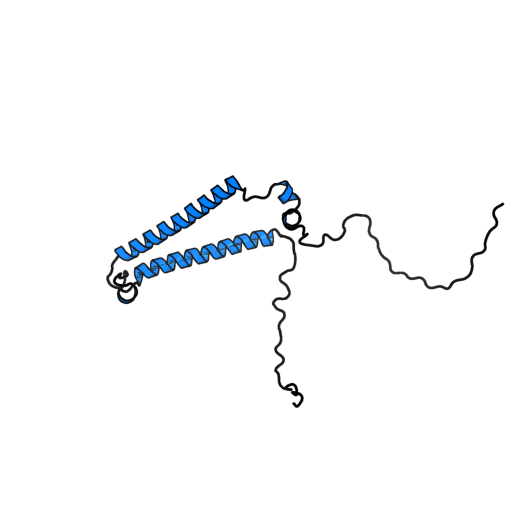 N . VAL A 1 107 ? -17.173 -2.858 4.673 1.00 92.62 107 VAL A N 1
ATOM 730 C CA . VAL A 1 107 ? -17.219 -3.226 6.090 1.00 92.62 107 VAL A CA 1
ATOM 731 C C . VAL A 1 107 ? -17.809 -2.095 6.930 1.00 92.62 107 VAL A C 1
ATOM 733 O O . VAL A 1 107 ? -18.696 -2.353 7.737 1.00 92.62 107 VAL A O 1
ATOM 736 N N . ASP A 1 108 ? -17.414 -0.848 6.685 1.00 87.94 108 ASP A N 1
ATOM 737 C CA . ASP A 1 108 ? -17.978 0.319 7.369 1.00 87.94 108 ASP A CA 1
ATOM 738 C C . ASP A 1 108 ? -19.495 0.443 7.151 1.00 87.94 108 ASP A C 1
ATOM 740 O O . ASP A 1 108 ? -20.236 0.812 8.055 1.00 87.94 108 ASP A O 1
ATOM 744 N N . ARG A 1 109 ? -19.993 0.045 5.975 1.00 87.44 109 ARG A N 1
ATOM 745 C CA . ARG A 1 109 ? -21.430 0.078 5.674 1.00 87.44 109 ARG A CA 1
ATOM 746 C C . ARG A 1 109 ? -22.225 -1.075 6.294 1.00 87.44 109 ARG A C 1
ATOM 748 O O . ARG A 1 109 ? -23.429 -0.921 6.477 1.00 87.44 109 ARG A O 1
ATOM 755 N N . ILE A 1 110 ? -21.594 -2.220 6.555 1.00 90.81 110 ILE A N 1
ATOM 756 C CA . ILE A 1 110 ? -22.267 -3.416 7.094 1.00 90.81 110 ILE A CA 1
ATOM 757 C C . ILE A 1 110 ? -22.151 -3.477 8.620 1.00 90.81 110 ILE A C 1
ATOM 759 O O . ILE A 1 110 ? -23.140 -3.759 9.290 1.00 90.81 110 ILE A O 1
ATOM 763 N N . LEU A 1 111 ? -20.950 -3.246 9.153 1.00 84.25 111 LEU A N 1
ATOM 764 C CA . LEU A 1 111 ? -20.622 -3.400 10.573 1.00 84.25 111 LEU A CA 1
ATOM 765 C C . LEU A 1 111 ? -20.426 -2.056 11.284 1.00 84.25 111 LEU A C 1
ATOM 767 O O . LEU A 1 111 ? -20.733 -1.966 12.466 1.00 84.25 111 LEU A O 1
ATOM 771 N N . GLY A 1 112 ? -19.951 -1.028 10.570 1.00 79.12 112 GLY A N 1
ATOM 772 C CA . GLY A 1 112 ? -19.532 0.248 11.157 1.00 79.12 112 GLY A CA 1
ATOM 773 C C . GLY A 1 112 ? -18.207 0.104 11.905 1.00 79.12 112 GLY A C 1
ATOM 774 O O . GLY A 1 112 ? -18.135 -0.560 12.934 1.00 79.12 112 GLY A O 1
ATOM 775 N N . PHE A 1 113 ? -17.126 0.712 11.402 1.00 73.19 113 PHE A N 1
ATOM 776 C CA . PHE A 1 113 ? -15.811 0.587 12.057 1.00 73.19 113 PHE A CA 1
ATOM 777 C C . PHE A 1 113 ? -15.664 1.427 13.327 1.00 73.19 113 PHE A C 1
ATOM 779 O O . PHE A 1 113 ? -14.746 1.201 14.116 1.00 73.19 113 PHE A O 1
ATOM 786 N N . ARG A 1 114 ? -16.536 2.418 13.507 1.00 78.69 114 ARG A N 1
ATOM 787 C CA . ARG A 1 114 ? -16.517 3.324 14.650 1.00 78.69 114 ARG A CA 1
ATOM 788 C C . ARG A 1 114 ? -17.418 2.779 15.757 1.00 78.69 114 ARG A C 1
ATOM 790 O O . ARG A 1 114 ? -18.553 2.393 15.489 1.00 78.69 114 ARG A O 1
ATOM 797 N N . ALA A 1 115 ? -16.916 2.774 16.989 1.00 76.81 115 ALA A N 1
ATOM 798 C CA . ALA A 1 115 ? -17.722 2.427 18.152 1.00 76.81 115 ALA A CA 1
ATOM 799 C C . ALA A 1 115 ? -18.880 3.429 18.320 1.00 76.81 115 ALA A C 1
ATOM 801 O O . ALA A 1 115 ? -18.765 4.601 17.957 1.00 76.81 115 ALA A O 1
ATOM 802 N N . GLY A 1 116 ? -20.017 2.969 18.848 1.00 77.38 116 GLY A N 1
ATOM 803 C CA . GLY A 1 116 ? -21.145 3.859 19.134 1.00 77.38 116 GLY A CA 1
ATOM 804 C C . GLY A 1 116 ? -20.750 4.946 20.139 1.00 77.38 116 GLY A C 1
ATOM 805 O O . GLY A 1 116 ? -19.932 4.698 21.021 1.00 77.38 116 GLY A O 1
ATOM 806 N N . GLU A 1 117 ? -21.340 6.141 20.043 1.00 76.06 117 GLU A N 1
ATOM 807 C CA . GLU A 1 117 ? -20.953 7.301 20.871 1.00 76.06 117 GLU A CA 1
ATOM 808 C C . GLU A 1 117 ? -21.047 7.030 22.384 1.00 76.06 117 GLU A C 1
ATOM 810 O O . GLU A 1 117 ? -20.254 7.552 23.160 1.00 76.06 117 GLU A O 1
ATOM 815 N N . GLU A 1 118 ? -21.971 6.168 22.810 1.00 67.12 118 GLU A N 1
ATOM 816 C CA . GLU A 1 118 ? -22.099 5.719 24.203 1.00 67.12 118 GLU A CA 1
ATOM 817 C C . GLU A 1 118 ? -20.935 4.805 24.643 1.00 67.12 118 GLU A C 1
ATOM 819 O O . GLU A 1 118 ? -20.445 4.909 25.771 1.00 67.12 118 GLU A O 1
ATOM 824 N N . GLN A 1 119 ? -20.447 3.941 23.746 1.00 66.25 119 GLN A N 1
ATOM 825 C CA . GLN A 1 119 ? -19.297 3.065 24.000 1.00 66.25 119 GLN A CA 1
ATOM 826 C C . GLN A 1 119 ? -17.982 3.848 23.975 1.00 66.25 119 GLN A C 1
ATOM 828 O O . GLN A 1 119 ? -17.072 3.547 24.746 1.00 66.25 119 GLN A O 1
ATOM 833 N N . GLU A 1 120 ? -17.897 4.894 23.149 1.00 74.12 120 GLU A N 1
ATOM 834 C CA . GLU A 1 120 ? -16.782 5.845 23.182 1.00 74.12 120 GLU A CA 1
ATOM 835 C C . GLU A 1 120 ? -16.755 6.637 24.504 1.00 74.12 120 GLU A C 1
ATOM 837 O O . GLU A 1 120 ? -15.674 6.885 25.034 1.00 74.12 120 GLU A O 1
ATOM 842 N N . GLN A 1 121 ? -17.918 6.988 25.073 1.00 73.19 121 GLN A N 1
ATOM 843 C CA . GLN A 1 121 ? -18.013 7.700 26.359 1.00 73.19 121 GLN A CA 1
ATOM 844 C C . GLN A 1 121 ? -17.713 6.810 27.572 1.00 73.19 121 GLN A C 1
ATOM 846 O O . GLN A 1 121 ? -17.054 7.253 28.512 1.00 73.19 121 GLN A O 1
ATOM 851 N N . THR A 1 122 ? -18.190 5.565 27.556 1.00 71.50 122 THR A N 1
ATOM 852 C CA . THR A 1 122 ? -17.988 4.605 28.658 1.00 71.50 122 THR A CA 1
ATOM 853 C C . THR A 1 122 ? -16.601 3.954 28.610 1.00 71.50 122 THR A C 1
ATOM 855 O O . THR A 1 122 ? -16.122 3.449 29.619 1.00 71.50 122 THR A O 1
ATOM 858 N N . GLY A 1 123 ? -15.931 3.996 27.457 1.00 73.75 123 GLY A N 1
ATOM 859 C CA . GLY A 1 123 ? -14.646 3.349 27.217 1.00 73.75 123 GLY A CA 1
ATOM 860 C C . GLY A 1 123 ? -14.817 1.968 26.584 1.00 73.75 123 GLY A C 1
ATOM 861 O O . GLY A 1 123 ? -15.575 1.120 27.064 1.00 73.75 123 GLY A O 1
ATOM 862 N N . LEU A 1 124 ? -14.088 1.725 25.492 1.00 76.12 124 LEU A N 1
ATOM 863 C CA . LEU A 1 124 ? -14.166 0.465 24.747 1.00 76.12 124 LEU A CA 1
ATOM 864 C C . LEU A 1 124 ? -13.664 -0.725 25.578 1.00 76.12 124 LEU A C 1
ATOM 866 O O . LEU A 1 124 ? -14.186 -1.831 25.468 1.00 76.12 124 LEU A O 1
ATOM 870 N N . ASP A 1 125 ? -12.700 -0.480 26.461 1.00 77.06 125 ASP A N 1
ATOM 871 C CA . ASP A 1 125 ? -12.125 -1.504 27.335 1.00 77.06 125 ASP A CA 1
ATOM 872 C C . ASP A 1 125 ? -13.172 -1.998 28.353 1.00 77.06 125 ASP A C 1
ATOM 874 O O . ASP A 1 125 ? -13.365 -3.201 28.524 1.00 77.06 125 ASP A O 1
ATOM 878 N N . LEU A 1 126 ? -13.975 -1.085 28.912 1.00 70.81 126 LEU A N 1
ATOM 879 C CA . LEU A 1 126 ? -15.062 -1.433 29.833 1.00 70.81 126 LEU A CA 1
ATOM 880 C C . LEU A 1 126 ? -16.247 -2.105 29.127 1.00 70.81 126 LEU A C 1
ATOM 882 O O . LEU A 1 126 ? -16.859 -3.016 29.680 1.00 70.81 126 LEU A O 1
ATOM 886 N N . THR A 1 127 ? -16.583 -1.666 27.913 1.00 73.62 127 THR A N 1
ATOM 887 C CA . THR A 1 127 ? -17.780 -2.136 27.19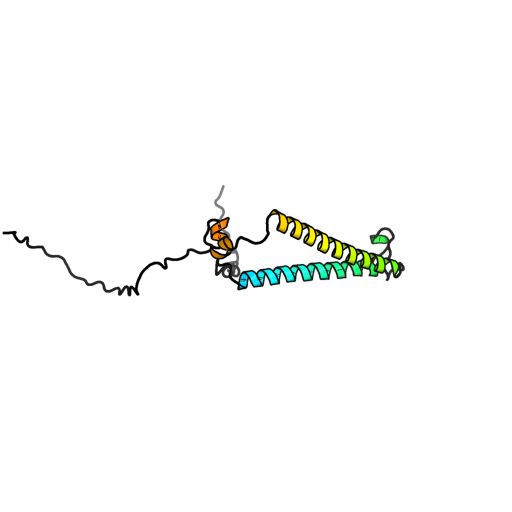3 1.00 73.62 127 THR A CA 1
ATOM 888 C C . THR A 1 127 ? -17.560 -3.415 26.384 1.00 73.62 127 THR A C 1
ATOM 890 O O . THR A 1 127 ? -18.497 -4.200 26.242 1.00 73.62 127 THR A O 1
ATOM 893 N N . VAL A 1 128 ? -16.347 -3.654 25.873 1.00 77.12 128 VAL A N 1
ATOM 894 C CA . VAL A 1 128 ? -16.017 -4.815 25.020 1.00 77.12 128 VAL A CA 1
ATOM 895 C C . VAL A 1 128 ? -15.145 -5.839 25.741 1.00 77.12 128 VAL A C 1
ATOM 897 O O . VAL A 1 128 ? -15.314 -7.036 25.521 1.00 77.12 128 VAL A O 1
ATOM 900 N N . HIS A 1 129 ? -14.242 -5.397 26.615 1.00 81.50 129 HIS A N 1
ATOM 901 C CA . HIS A 1 129 ? -13.299 -6.283 27.303 1.00 81.50 129 HIS A CA 1
ATOM 902 C C . HIS A 1 129 ? -13.661 -6.509 28.781 1.00 81.50 129 HIS A C 1
ATOM 904 O O . HIS A 1 129 ? -13.034 -7.340 29.433 1.00 81.50 129 HIS A O 1
ATOM 910 N N . ALA A 1 130 ? -14.709 -5.837 29.290 1.00 76.12 130 ALA A N 1
ATOM 911 C CA . ALA A 1 130 ? -15.168 -5.893 30.685 1.00 76.12 130 ALA A CA 1
ATOM 912 C C . ALA A 1 130 ? -14.029 -5.703 31.704 1.00 76.12 130 ALA A C 1
ATOM 914 O O . ALA A 1 130 ? -14.097 -6.181 32.838 1.00 76.12 130 ALA A O 1
ATOM 915 N N . GLU A 1 131 ? -12.985 -4.993 31.287 1.00 72.44 131 GLU A N 1
ATOM 916 C CA . GLU A 1 131 ? -11.809 -4.696 32.080 1.00 72.44 131 GLU A CA 1
ATOM 917 C C . GLU A 1 131 ? -11.637 -3.185 32.135 1.00 72.44 131 GLU A C 1
ATOM 919 O O . GLU A 1 131 ? -11.857 -2.467 31.157 1.00 72.44 131 GLU A O 1
ATOM 924 N N . SER A 1 132 ? -11.252 -2.679 33.299 1.00 72.62 132 SER A N 1
ATOM 925 C CA . SER A 1 132 ? -10.706 -1.339 33.369 1.00 72.62 132 SER A CA 1
ATOM 926 C C . SER A 1 132 ? -9.204 -1.462 33.159 1.00 72.62 132 SER A C 1
ATOM 928 O O . SER A 1 132 ? -8.510 -2.170 33.888 1.00 72.62 132 SER A O 1
ATOM 930 N N . ALA A 1 133 ? -8.687 -0.766 32.151 1.00 66.12 133 ALA A N 1
ATOM 931 C CA . ALA A 1 133 ? -7.265 -0.807 31.836 1.00 66.12 133 ALA A CA 1
ATOM 932 C C . ALA A 1 133 ? -6.385 -0.229 32.986 1.00 66.12 133 ALA A C 1
ATOM 934 O O . ALA A 1 133 ? -5.180 -0.486 33.049 1.00 66.12 133 ALA A O 1
ATOM 935 N N . TYR A 1 134 ? -7.020 0.425 33.978 1.00 67.31 134 TYR A N 1
ATOM 936 C CA . TYR A 1 134 ? -6.523 0.574 35.358 1.00 67.31 134 TYR A CA 1
ATOM 937 C C . TYR A 1 134 ? -7.599 0.296 36.368 1.00 67.31 134 TYR A C 1
ATOM 939 O O . TYR A 1 134 ? -8.768 0.596 36.150 1.00 67.31 134 TYR A O 1
ATOM 947 N N . ASP A 1 135 ? -7.151 -0.086 37.551 1.00 68.00 135 ASP A N 1
ATOM 948 C CA . ASP A 1 135 ? -7.924 0.028 38.770 1.00 68.00 135 ASP A CA 1
ATOM 949 C C . ASP A 1 135 ? -8.304 1.506 39.012 1.00 68.00 135 ASP A C 1
ATOM 951 O O . ASP A 1 135 ? -7.466 2.340 39.375 1.00 68.00 135 ASP A O 1
ATOM 955 N N . HIS A 1 136 ? -9.565 1.863 38.745 1.00 58.97 136 HIS A N 1
ATOM 956 C CA . HIS A 1 136 ? -10.132 3.157 39.117 1.00 58.97 136 HIS A CA 1
ATOM 957 C C . HIS A 1 136 ? -10.212 3.213 40.647 1.00 58.97 136 HIS A C 1
ATOM 959 O O . HIS A 1 136 ? -11.238 2.907 41.252 1.00 58.97 136 HIS A O 1
ATOM 965 N N . GLY A 1 137 ? -9.100 3.583 41.284 1.00 53.41 137 GLY A N 1
ATOM 966 C CA . GLY A 1 137 ? -9.017 3.756 42.726 1.00 53.41 137 GLY A CA 1
ATOM 967 C C . GLY A 1 137 ? -10.068 4.753 43.210 1.00 53.41 137 GLY A C 1
ATOM 968 O O . GLY A 1 137 ? -9.996 5.934 42.885 1.00 53.41 137 GLY A O 1
ATOM 969 N N . VAL A 1 138 ? -11.047 4.240 43.962 1.00 53.59 138 VAL A N 1
ATOM 970 C CA . VAL A 1 138 ? -11.929 4.921 44.927 1.00 53.59 138 VAL A CA 1
ATOM 971 C C . VAL A 1 138 ? -11.804 6.452 44.918 1.00 53.59 138 VAL A C 1
ATOM 973 O O . VAL A 1 138 ? -11.054 7.046 45.687 1.00 53.59 138 VAL A O 1
ATOM 976 N N . LEU A 1 139 ? -12.609 7.114 44.090 1.00 58.59 139 LEU A N 1
ATOM 977 C CA . LEU A 1 139 ? -12.969 8.520 44.281 1.00 58.59 139 LEU A CA 1
ATOM 978 C C . LEU A 1 139 ? -14.483 8.612 44.415 1.00 58.59 139 LEU A C 1
ATOM 980 O O . LEU A 1 139 ? -15.205 9.053 43.528 1.00 58.59 139 LEU A O 1
ATOM 984 N N . GLY A 1 140 ? -14.954 8.156 45.570 1.00 43.06 140 GLY A N 1
ATOM 985 C CA . GLY A 1 140 ? -16.348 8.242 45.961 1.00 43.06 140 GLY A CA 1
ATOM 986 C C . GLY A 1 140 ? -16.504 8.258 47.473 1.00 43.06 140 GLY A C 1
ATOM 987 O O . GLY A 1 140 ? -17.052 7.306 48.006 1.00 43.06 140 GLY A O 1
ATOM 988 N N . HIS A 1 141 ? -16.014 9.318 48.132 1.00 47.88 141 HIS A N 1
ATOM 989 C CA . HIS A 1 141 ? -16.658 10.059 49.240 1.00 47.88 141 HIS A CA 1
ATOM 990 C C . HIS A 1 141 ? -15.655 10.646 50.249 1.00 47.88 141 HIS A C 1
ATOM 992 O O . HIS A 1 141 ? -15.091 9.930 51.065 1.00 47.88 141 HIS A O 1
ATOM 998 N N . GLY A 1 142 ? -15.587 11.984 50.267 1.00 43.03 142 GLY A N 1
ATOM 999 C CA . GLY A 1 142 ? -15.511 12.771 51.501 1.00 43.03 142 GLY A CA 1
ATOM 1000 C C . GLY A 1 142 ? -14.126 13.054 52.084 1.00 43.03 142 GLY A C 1
ATOM 1001 O O . GLY A 1 142 ? -13.507 12.170 52.646 1.00 43.03 142 GLY A O 1
ATOM 1002 N N . ALA A 1 143 ? -13.770 14.344 52.086 1.00 45.22 143 ALA A N 1
ATOM 1003 C CA . ALA A 1 143 ? -12.925 15.022 53.076 1.00 45.22 143 ALA A CA 1
ATOM 1004 C C . ALA A 1 143 ? -11.461 14.541 53.262 1.00 45.22 143 ALA A C 1
ATOM 1006 O O . ALA A 1 143 ? -11.141 13.360 53.175 1.00 45.22 143 ALA A O 1
ATOM 1007 N N . PRO A 1 144 ? -10.527 15.456 53.575 1.00 44.56 144 PRO A N 1
ATOM 1008 C CA . PRO A 1 144 ? -9.170 15.068 53.930 1.00 44.56 144 PRO A CA 1
ATOM 1009 C C . PRO A 1 144 ? -9.194 14.334 55.276 1.00 44.56 144 PRO A C 1
ATOM 1011 O O . PRO A 1 144 ? -9.277 14.956 56.335 1.00 44.56 144 PRO A O 1
ATOM 1014 N N . VAL A 1 145 ? -9.100 13.004 55.259 1.00 50.75 145 VAL A N 1
ATOM 1015 C CA . VAL A 1 145 ? -8.694 12.251 56.447 1.00 50.75 145 VAL A CA 1
ATOM 1016 C C . VAL A 1 145 ? -7.185 12.379 56.593 1.00 50.75 145 VAL A C 1
ATOM 1018 O O . VAL A 1 145 ? -6.394 11.557 56.138 1.00 50.75 145 VAL A O 1
ATOM 1021 N N . THR A 1 146 ? -6.783 13.459 57.253 1.00 49.19 146 THR A N 1
ATOM 1022 C CA . THR A 1 146 ? -5.503 13.525 57.949 1.00 49.19 146 THR A CA 1
ATOM 1023 C C . THR A 1 146 ? -5.511 12.420 59.004 1.00 49.19 146 THR A C 1
ATOM 1025 O O . THR A 1 146 ? -6.003 12.607 60.116 1.00 49.19 146 THR A O 1
ATOM 1028 N N . ALA A 1 147 ? -5.008 11.237 58.655 1.00 46.44 147 ALA A N 1
ATOM 1029 C CA . ALA A 1 147 ? -4.718 10.192 59.623 1.00 46.44 147 ALA A CA 1
ATOM 1030 C C . ALA A 1 147 ? -3.447 10.591 60.385 1.00 46.44 147 ALA A C 1
ATOM 1032 O O . ALA A 1 147 ? -2.343 10.132 60.099 1.00 46.44 147 ALA A O 1
ATOM 1033 N N . THR A 1 148 ? -3.609 11.502 61.346 1.00 41.25 148 THR A N 1
ATOM 1034 C CA . THR A 1 148 ? -2.616 11.762 62.385 1.00 41.25 148 THR A CA 1
ATOM 1035 C C . THR A 1 148 ? -2.458 10.483 63.196 1.00 41.25 148 THR A C 1
ATOM 1037 O O . THR A 1 148 ? -3.323 10.114 63.990 1.00 41.25 148 THR A O 1
ATOM 1040 N N . SER A 1 149 ? -1.344 9.787 62.999 1.00 49.28 149 SER A N 1
ATOM 1041 C CA . SER A 1 149 ? -0.890 8.727 63.887 1.00 49.28 149 SER A CA 1
ATOM 1042 C C . SER A 1 149 ? -0.463 9.343 65.226 1.00 49.28 149 SER A C 1
ATOM 1044 O O . SER A 1 149 ? 0.701 9.691 65.410 1.00 49.28 149 SER A O 1
ATOM 1046 N N . SER A 1 150 ? -1.390 9.497 66.170 1.00 37.94 150 SER A N 1
ATOM 1047 C CA . SER A 1 150 ? -1.047 9.737 67.576 1.00 37.94 150 SER A CA 1
ATOM 1048 C C . SER A 1 150 ? -1.711 8.671 68.433 1.00 37.94 150 SER A C 1
ATOM 1050 O O . SER A 1 150 ? -2.874 8.787 68.808 1.00 37.94 150 SER A O 1
ATOM 1052 N N . VAL A 1 151 ? -0.956 7.611 68.703 1.00 50.88 151 VAL A N 1
ATOM 1053 C CA . VAL A 1 151 ? -1.269 6.596 69.710 1.00 50.88 151 VAL A CA 1
ATOM 1054 C C . VAL A 1 151 ? -1.093 7.237 71.092 1.00 50.88 151 VAL A C 1
ATOM 1056 O O . VAL A 1 151 ? 0.026 7.657 71.392 1.00 50.88 151 VAL A O 1
ATOM 1059 N N . PRO A 1 152 ? -2.115 7.298 71.967 1.00 43.69 152 PRO A N 1
ATOM 1060 C CA . PRO A 1 152 ? -1.902 7.585 73.375 1.00 43.69 152 PRO A CA 1
ATOM 1061 C C . PRO A 1 152 ? -1.878 6.279 74.178 1.00 43.69 152 PRO A C 1
ATOM 1063 O O . PRO A 1 152 ? -2.852 5.531 74.241 1.00 43.69 152 PRO A O 1
ATOM 1066 N N . SER A 1 153 ? -0.740 6.034 74.822 1.00 51.38 153 SER A N 1
ATOM 1067 C CA . SER A 1 153 ? -0.583 5.101 75.939 1.00 51.38 153 SER A CA 1
ATOM 1068 C C . SER A 1 153 ? -1.478 5.497 77.121 1.00 51.38 153 SER A C 1
ATOM 1070 O O . SER A 1 153 ? -1.404 6.641 77.560 1.00 51.38 153 SER A O 1
ATOM 1072 N N . SER A 1 154 ? -2.253 4.561 77.689 1.00 41.78 154 SER A N 1
ATOM 1073 C CA . SER A 1 154 ? -2.349 4.285 79.147 1.00 41.78 154 SER A CA 1
ATOM 1074 C C . SER A 1 154 ? -3.542 3.375 79.528 1.00 41.78 154 SER A C 1
ATOM 1076 O O . SER A 1 154 ? -4.695 3.766 79.439 1.00 41.78 154 SER A O 1
ATOM 1078 N N . VAL A 1 155 ? -3.203 2.141 79.936 1.00 48.06 155 VAL A N 1
ATOM 1079 C CA . VAL A 1 155 ? -3.688 1.305 81.073 1.00 48.06 155 VAL A CA 1
ATOM 1080 C C . VAL A 1 155 ? -5.195 1.309 81.488 1.00 48.06 155 VAL A C 1
ATOM 1082 O O . VAL A 1 155 ? -5.771 2.372 81.690 1.00 48.06 155 VAL A O 1
ATOM 1085 N N . PRO A 1 156 ? -5.830 0.132 81.750 1.00 57.47 156 PRO A N 1
ATOM 1086 C CA . PRO A 1 156 ? -7.270 0.001 82.046 1.00 57.47 156 PRO A CA 1
ATOM 1087 C C . PRO A 1 156 ? -7.631 -0.055 83.555 1.00 57.47 156 PRO A C 1
ATOM 1089 O O . PRO A 1 156 ? -6.903 -0.662 84.338 1.00 57.47 156 PRO A O 1
ATOM 1092 N N . ALA A 1 157 ? -8.795 0.494 83.957 1.00 42.66 157 ALA A N 1
ATOM 1093 C CA . ALA A 1 157 ? -9.457 0.263 85.264 1.00 42.66 157 ALA A CA 1
ATOM 1094 C C . ALA A 1 157 ? -10.977 0.637 85.234 1.00 42.66 157 ALA A C 1
ATOM 1096 O O . ALA A 1 157 ? -11.393 1.370 84.339 1.00 42.66 157 ALA A O 1
ATOM 1097 N N . PRO A 1 158 ? -11.832 0.127 86.153 1.00 48.28 158 PRO A N 1
ATOM 1098 C CA . PRO A 1 158 ? -13.138 -0.479 85.832 1.00 48.28 158 PRO A CA 1
ATOM 1099 C C . PRO A 1 158 ? -14.371 0.449 85.913 1.00 48.28 158 PRO A C 1
ATOM 1101 O O . PRO A 1 158 ? -14.456 1.348 86.749 1.00 48.28 158 PRO A O 1
ATOM 1104 N N . GLN A 1 159 ? -15.380 0.170 85.077 1.00 42.34 159 GLN A N 1
ATOM 1105 C CA . GLN A 1 159 ? -16.664 0.887 85.031 1.00 42.34 159 GLN A CA 1
ATOM 1106 C C . GLN A 1 159 ? -17.553 0.622 86.263 1.00 42.34 159 GLN A C 1
ATOM 1108 O O . GLN A 1 159 ? -17.813 -0.521 86.636 1.00 42.34 159 GLN A O 1
ATOM 1113 N N . LYS A 1 160 ? -18.094 1.701 86.849 1.00 39.47 160 LYS A N 1
ATOM 1114 C CA . LYS A 1 160 ? -19.139 1.681 87.889 1.00 39.47 160 LYS A CA 1
ATOM 1115 C C . LYS A 1 160 ? -20.532 1.704 87.240 1.00 39.47 160 LYS A C 1
ATOM 1117 O O . LYS A 1 160 ? -20.885 2.671 86.570 1.00 39.47 160 LYS A O 1
ATOM 1122 N N . VAL A 1 161 ? -21.333 0.669 87.492 1.00 50.44 161 VAL A N 1
ATOM 1123 C CA . VAL A 1 161 ? -22.753 0.563 87.104 1.00 50.44 161 VAL A CA 1
ATOM 1124 C C . VAL A 1 161 ? -23.597 1.553 87.918 1.00 50.44 161 VAL A C 1
ATOM 1126 O O . VAL A 1 161 ? -23.537 1.548 89.149 1.00 50.44 161 VAL A O 1
ATOM 1129 N N . LYS A 1 162 ? -24.406 2.389 87.252 1.00 37.53 162 LYS A N 1
ATOM 1130 C CA . LYS A 1 162 ? -25.366 3.299 87.901 1.00 37.53 162 LYS A CA 1
ATOM 1131 C C . LYS A 1 162 ? -26.797 2.794 87.676 1.00 37.53 162 LYS A C 1
ATOM 1133 O O . LYS A 1 162 ? -27.235 2.671 86.538 1.00 37.53 162 LYS A O 1
ATOM 1138 N N . LYS A 1 163 ? -27.491 2.490 88.782 1.00 41.94 163 LYS A N 1
ATOM 1139 C CA . LYS A 1 163 ? -28.910 2.100 88.862 1.00 41.94 163 LYS A CA 1
ATOM 1140 C C . LYS A 1 163 ? -29.818 3.180 88.255 1.00 41.94 163 LYS A C 1
ATOM 1142 O O . LYS A 1 163 ? -29.676 4.351 88.605 1.00 41.94 163 LYS A O 1
ATOM 1147 N N . GLN A 1 164 ? -30.744 2.755 87.395 1.00 39.44 164 GLN A N 1
ATOM 1148 C CA . GLN A 1 164 ? -31.934 3.514 87.003 1.00 39.44 164 GLN A CA 1
ATOM 1149 C C . GLN A 1 164 ? -32.923 3.556 88.177 1.00 39.44 164 GLN A C 1
ATOM 1151 O O . GLN A 1 164 ? -33.030 2.582 88.926 1.00 39.44 164 GLN A O 1
ATOM 1156 N N . ALA A 1 165 ? -33.559 4.715 88.347 1.00 42.91 165 ALA A N 1
ATOM 1157 C CA . ALA A 1 165 ? -34.712 4.926 89.217 1.00 42.91 165 ALA A CA 1
ATOM 1158 C C . ALA A 1 165 ? -35.995 4.491 88.502 1.00 42.91 165 ALA A C 1
ATOM 1160 O O . ALA A 1 165 ? -36.008 4.590 87.252 1.00 42.91 165 ALA A O 1
#

pLDDT: mean 72.55, std 17.72, range [37.53, 97.12]

Foldseek 3Di:
DDDDDDDPDDPPDPPDVPVPPDPPDLDCDPCVVVVVVVVVVVVVVCVLVCLLVVLLVCQACPDCVVVVHQDHCPHPNNDVSSVVSVVVSVVVVCCCVCVVVVVVVVCCVPPNPDDDPVCVVVDVCCVPVVDDSDDPPDPDDDDDPPPPPDDDDDDDDDDDDDDDD

Radius of gyration: 34.94 Å; chains: 1; bounding box: 68×56×112 Å